Protein AF-A0AAW0LF86-F1 (afdb_monomer_lite)

pLDDT: mean 76.91, std 12.65, range [37.28, 95.69]

Secondary structure (DSSP, 8-state):
-HHHHHHHHS------SS-----TTSS-HHHHHHHHTHHHHHHHHHHHH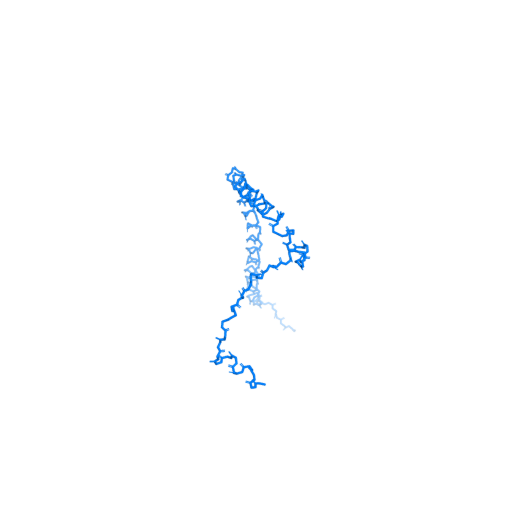HHHHHHHHHHHHHH-HHHHHHHHHHHHHHHHHHHHHHHHHHHHHHHHHHHHHTT-S-----

Sequence (110 aa):
ARRRKWLEGNPETSSNDAPIVFDTSIIPWWAWIKRFHLPEAELLNGRAAMIGFFMAYLVDSLTGVAVVGVLLIRKNEDLENLKKLLDETTFYDRQWQATWQDEKPGSSKN

Radius of gyration: 38.52 Å; chains: 1; bounding box: 84×59×86 Å

Structure (mmCIF, N/CA/C/O backbone):
data_AF-A0AAW0LF86-F1
#
_entry.id   AF-A0AAW0LF86-F1
#
loop_
_atom_site.group_PDB
_atom_site.id
_atom_site.type_symbol
_atom_site.label_atom_id
_atom_site.label_alt_id
_atom_site.label_comp_id
_atom_site.label_asym_id
_atom_site.label_entity_id
_atom_site.label_seq_id
_atom_site.pdbx_PDB_ins_code
_atom_site.Cartn_x
_atom_site.Cartn_y
_atom_site.Cartn_z
_atom_site.occupancy
_atom_site.B_iso_or_equiv
_atom_site.auth_seq_id
_atom_site.auth_comp_id
_atom_site.auth_asym_id
_atom_site.auth_atom_id
_atom_site.pdbx_PDB_model_num
ATOM 1 N N . ALA A 1 1 ? 25.322 -38.636 -31.584 1.00 63.03 1 ALA A N 1
ATOM 2 C CA . ALA A 1 1 ? 26.038 -38.368 -30.313 1.00 63.03 1 ALA A CA 1
ATOM 3 C C . ALA A 1 1 ? 27.530 -38.038 -30.493 1.00 63.03 1 ALA A C 1
ATOM 5 O O . ALA A 1 1 ? 27.989 -37.091 -29.873 1.00 63.03 1 ALA A O 1
ATOM 6 N N . ARG A 1 2 ? 28.283 -38.752 -31.353 1.00 66.81 2 ARG A N 1
ATOM 7 C CA . ARG A 1 2 ? 29.744 -38.579 -31.552 1.00 66.81 2 ARG A CA 1
ATOM 8 C C . ARG A 1 2 ? 30.203 -37.135 -31.844 1.00 66.81 2 ARG A C 1
ATOM 10 O O . ARG A 1 2 ? 31.192 -36.698 -31.278 1.00 66.81 2 ARG A O 1
ATOM 17 N N . ARG A 1 3 ? 29.453 -36.386 -32.664 1.00 69.44 3 ARG A N 1
ATOM 18 C CA . ARG A 1 3 ? 29.777 -34.994 -33.040 1.00 69.44 3 ARG A CA 1
ATOM 19 C C . ARG A 1 3 ? 29.630 -33.990 -31.879 1.00 69.44 3 ARG A C 1
ATOM 21 O O . ARG A 1 3 ? 30.436 -33.082 -31.781 1.00 69.44 3 ARG A O 1
ATOM 28 N N . ARG A 1 4 ? 28.653 -34.186 -30.978 1.00 73.25 4 ARG A N 1
ATOM 29 C CA . ARG A 1 4 ? 28.471 -33.342 -29.775 1.00 73.25 4 ARG A CA 1
ATOM 30 C C . ARG A 1 4 ? 29.626 -33.513 -28.786 1.00 73.25 4 ARG A C 1
ATOM 32 O O . ARG A 1 4 ? 30.261 -32.532 -28.441 1.00 73.25 4 ARG A O 1
ATOM 39 N N . LYS A 1 5 ? 29.969 -34.763 -28.446 1.00 78.50 5 LYS A N 1
ATOM 40 C CA . LYS A 1 5 ? 31.105 -35.073 -27.557 1.00 78.50 5 LYS A CA 1
ATOM 41 C C . LYS A 1 5 ? 32.448 -34.533 -28.065 1.00 78.50 5 LYS A C 1
ATOM 43 O O . LYS A 1 5 ? 33.315 -34.215 -27.266 1.00 78.50 5 LYS A O 1
ATOM 48 N N . TRP A 1 6 ? 32.633 -34.461 -29.384 1.00 73.50 6 TRP A N 1
ATOM 49 C CA . TRP A 1 6 ? 33.860 -33.927 -29.982 1.00 73.50 6 TRP A CA 1
ATOM 50 C C . TRP A 1 6 ? 33.964 -32.398 -29.849 1.00 73.50 6 TRP A C 1
ATOM 52 O O . TRP A 1 6 ? 35.037 -31.904 -29.516 1.00 73.50 6 TRP A O 1
ATOM 62 N N . LEU A 1 7 ? 32.844 -31.679 -30.021 1.00 69.38 7 LEU A N 1
ATOM 63 C CA . LEU A 1 7 ? 32.751 -30.224 -29.822 1.00 69.38 7 LEU A CA 1
ATOM 64 C C . LEU A 1 7 ? 32.861 -29.818 -28.343 1.00 69.38 7 LEU A C 1
ATOM 66 O O . LEU A 1 7 ? 33.399 -28.764 -28.034 1.00 69.38 7 LEU A O 1
ATOM 70 N N . GLU A 1 8 ? 32.390 -30.663 -27.423 1.00 74.94 8 GLU A N 1
ATOM 71 C CA . GLU A 1 8 ? 32.552 -30.455 -25.974 1.00 74.94 8 GLU A CA 1
ATOM 72 C C . GLU A 1 8 ? 34.018 -30.592 -25.521 1.00 74.94 8 GLU A C 1
ATOM 74 O O . GLU A 1 8 ? 34.435 -29.915 -24.587 1.00 74.94 8 GLU A O 1
ATOM 79 N N . GLY A 1 9 ? 34.804 -31.458 -26.175 1.00 77.19 9 GLY A N 1
ATOM 80 C CA . GLY A 1 9 ? 36.219 -31.681 -25.851 1.00 77.19 9 GLY A CA 1
ATOM 81 C C . GLY A 1 9 ? 37.197 -30.731 -26.549 1.00 77.19 9 GLY A C 1
ATOM 82 O O . GLY A 1 9 ? 38.321 -30.580 -26.080 1.00 77.19 9 GLY A O 1
ATOM 83 N N . ASN A 1 10 ? 36.784 -30.096 -27.650 1.00 70.81 10 ASN A N 1
ATOM 84 C CA . ASN A 1 10 ? 37.585 -29.131 -28.407 1.00 70.81 10 ASN A CA 1
ATOM 85 C C . ASN A 1 10 ? 36.738 -27.875 -28.668 1.00 70.81 10 ASN A C 1
ATOM 87 O O . ASN A 1 10 ? 36.147 -27.757 -29.744 1.00 70.81 10 ASN A O 1
ATOM 91 N N . PRO A 1 11 ? 36.616 -26.962 -27.687 1.00 64.44 11 PRO A N 1
ATOM 92 C CA . PRO A 1 11 ? 35.862 -25.733 -27.869 1.00 64.44 11 PRO A CA 1
ATOM 93 C C . PRO A 1 11 ? 36.599 -24.829 -28.861 1.00 64.44 11 PRO A C 1
ATOM 95 O O . PRO A 1 11 ? 37.602 -24.201 -28.528 1.00 64.44 11 PRO A O 1
ATOM 98 N N . GLU A 1 12 ? 36.107 -24.763 -30.094 1.00 65.25 12 GLU A N 1
ATOM 99 C CA . GLU A 1 12 ? 36.549 -23.746 -31.042 1.00 65.25 12 GLU A CA 1
ATOM 100 C C . GLU A 1 12 ? 35.974 -22.397 -30.599 1.00 65.25 12 GLU A C 1
ATOM 102 O O . GLU A 1 12 ? 34.764 -22.246 -30.412 1.00 65.25 12 GLU A O 1
ATOM 107 N N . THR A 1 13 ? 36.834 -21.399 -30.392 1.00 59.59 13 THR A N 1
ATOM 108 C CA . THR A 1 13 ? 36.366 -20.031 -30.166 1.00 59.59 13 THR A CA 1
ATOM 109 C C . THR A 1 13 ? 35.678 -19.571 -31.440 1.00 59.59 13 THR A C 1
ATOM 111 O O . THR A 1 13 ? 36.331 -19.519 -32.482 1.00 59.59 13 THR A O 1
ATOM 114 N N . SER A 1 14 ? 34.387 -19.227 -31.387 1.00 59.03 14 SER A N 1
ATOM 115 C CA . SER A 1 14 ? 33.736 -18.580 -32.527 1.00 59.03 14 SER A CA 1
ATOM 116 C C . SER A 1 14 ? 34.333 -17.178 -32.693 1.00 59.03 14 SER A C 1
ATOM 118 O O . SER A 1 14 ? 33.855 -16.201 -32.114 1.00 59.03 14 SER A O 1
ATOM 120 N N . SER A 1 15 ? 35.439 -17.096 -33.426 1.00 59.66 15 SER A N 1
ATOM 121 C CA . SER A 1 15 ? 35.976 -15.852 -33.954 1.00 59.66 15 SER A CA 1
ATOM 122 C C . SER A 1 15 ? 34.999 -15.391 -35.019 1.00 59.66 15 SER A C 1
ATOM 124 O O . SER A 1 15 ? 34.855 -16.029 -36.059 1.00 59.66 15 SER A O 1
ATOM 126 N N . ASN A 1 16 ? 34.258 -14.325 -34.739 1.00 59.09 16 ASN A N 1
ATOM 127 C CA . ASN A 1 16 ? 33.523 -13.651 -35.795 1.00 59.09 16 ASN A CA 1
ATOM 128 C C . ASN A 1 16 ? 34.555 -12.845 -36.583 1.00 59.09 16 ASN A C 1
ATOM 130 O O . ASN A 1 16 ? 34.933 -11.757 -36.158 1.00 59.09 16 ASN A O 1
ATOM 134 N N . ASP A 1 17 ? 35.039 -13.396 -37.698 1.00 67.31 17 ASP A N 1
ATOM 135 C CA . ASP A 1 17 ? 36.037 -12.733 -38.553 1.00 67.31 17 ASP A CA 1
ATOM 136 C C . ASP A 1 17 ? 35.517 -11.400 -39.133 1.00 67.31 17 ASP A C 1
ATOM 138 O O . ASP A 1 17 ? 36.294 -10.529 -39.519 1.00 67.31 17 ASP A O 1
ATOM 142 N N . ALA A 1 18 ? 34.192 -11.213 -39.143 1.00 66.38 18 ALA A N 1
ATOM 143 C CA . ALA A 1 18 ? 33.505 -9.966 -39.450 1.00 66.38 18 ALA A CA 1
ATOM 144 C C . ALA A 1 18 ? 32.509 -9.618 -38.327 1.00 66.38 18 ALA A C 1
ATOM 146 O O . ALA A 1 18 ? 31.908 -10.525 -37.742 1.00 66.38 18 ALA A O 1
ATOM 147 N N .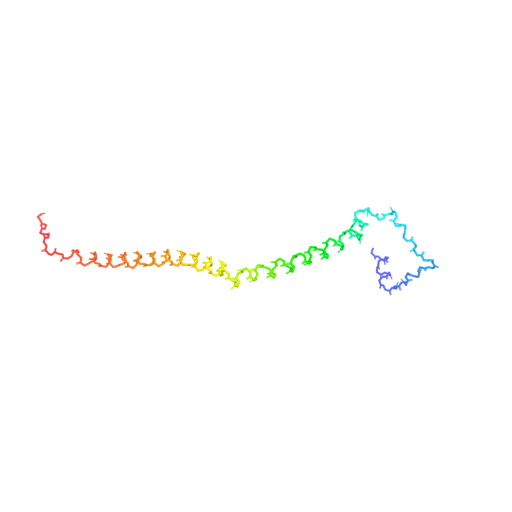 PRO A 1 19 ? 32.285 -8.325 -38.020 1.00 68.44 19 PRO A N 1
ATOM 148 C CA . PRO A 1 19 ? 31.281 -7.934 -37.039 1.00 68.44 19 PRO A CA 1
ATOM 149 C C . PRO A 1 19 ? 29.905 -8.451 -37.474 1.00 68.44 19 PRO A C 1
ATOM 151 O O . PRO A 1 19 ? 29.432 -8.132 -38.565 1.00 68.44 19 PRO A O 1
ATOM 154 N N . ILE A 1 20 ? 29.249 -9.238 -36.617 1.00 64.62 20 ILE A N 1
ATOM 155 C CA . ILE A 1 20 ? 27.848 -9.614 -36.825 1.00 64.62 20 ILE A CA 1
ATOM 156 C C . ILE A 1 20 ? 27.013 -8.352 -36.611 1.00 64.62 20 ILE A C 1
ATOM 158 O O . ILE A 1 20 ? 26.742 -7.948 -35.479 1.00 64.62 20 ILE A O 1
ATOM 162 N N . VAL A 1 21 ? 26.627 -7.706 -37.708 1.00 68.69 21 VAL A N 1
ATOM 163 C CA . VAL A 1 21 ? 25.660 -6.611 -37.686 1.00 68.69 21 VAL A CA 1
ATOM 164 C C . VAL A 1 21 ? 24.278 -7.247 -37.637 1.00 68.69 21 VAL A C 1
ATOM 166 O O . VAL A 1 21 ? 23.839 -7.882 -38.591 1.00 68.69 21 VAL A O 1
ATOM 169 N N . PHE A 1 22 ? 23.608 -7.136 -36.493 1.00 68.69 22 PHE A N 1
ATOM 170 C CA . PHE A 1 22 ? 22.220 -7.563 -36.383 1.00 68.69 22 PHE A CA 1
ATOM 171 C C . PHE A 1 22 ? 21.338 -6.544 -37.100 1.00 68.69 22 PHE A C 1
ATOM 173 O O . PHE A 1 22 ? 21.285 -5.382 -36.692 1.00 68.69 22 PHE A O 1
ATOM 180 N N . ASP A 1 23 ? 20.622 -6.987 -38.131 1.00 67.44 23 ASP A N 1
ATOM 181 C CA . ASP A 1 23 ? 19.552 -6.200 -38.733 1.00 67.44 23 ASP A CA 1
ATOM 182 C C . ASP A 1 23 ? 18.488 -5.925 -37.667 1.00 67.44 23 ASP A C 1
ATOM 184 O O . ASP A 1 23 ? 17.719 -6.795 -37.247 1.00 67.44 23 ASP A O 1
ATOM 188 N N . THR A 1 24 ? 18.446 -4.681 -37.203 1.00 69.75 24 THR A N 1
ATOM 189 C CA . THR A 1 24 ? 17.503 -4.194 -36.190 1.00 69.75 24 THR A CA 1
ATOM 190 C C . THR A 1 24 ? 16.040 -4.318 -36.620 1.00 69.75 24 THR A C 1
ATOM 192 O O . THR A 1 24 ? 15.153 -4.259 -35.766 1.00 69.75 24 THR A O 1
ATOM 195 N N . SER A 1 25 ? 15.801 -4.543 -37.915 1.00 72.81 25 SER A N 1
ATOM 196 C CA . SER A 1 25 ? 14.512 -4.838 -38.548 1.00 72.81 25 SER A CA 1
ATOM 197 C C . SER A 1 25 ? 14.019 -6.281 -38.346 1.00 72.81 25 SER A C 1
ATOM 199 O O . SER A 1 25 ? 12.829 -6.531 -38.512 1.00 72.81 25 SER A O 1
ATOM 201 N N . ILE A 1 26 ? 14.889 -7.224 -37.957 1.00 79.56 26 ILE A N 1
ATOM 202 C CA . ILE A 1 26 ? 14.528 -8.624 -37.641 1.00 79.56 26 ILE A CA 1
ATOM 203 C C . ILE A 1 26 ? 13.973 -8.741 -36.211 1.00 79.56 26 ILE A C 1
ATOM 205 O O . ILE A 1 26 ? 13.279 -9.697 -35.860 1.00 79.56 26 ILE A O 1
ATOM 209 N N . ILE A 1 27 ? 14.260 -7.748 -35.368 1.00 73.00 27 ILE A N 1
ATOM 210 C CA . ILE A 1 27 ? 13.804 -7.705 -33.983 1.00 73.00 27 ILE A CA 1
ATOM 211 C C . ILE A 1 27 ? 12.295 -7.397 -33.965 1.00 73.00 27 ILE A C 1
ATOM 213 O O . ILE A 1 27 ? 11.879 -6.380 -34.525 1.00 73.00 27 ILE A O 1
ATOM 217 N N . PRO A 1 28 ? 11.462 -8.204 -33.278 1.00 81.19 28 PRO A N 1
ATOM 218 C CA . PRO A 1 28 ? 10.033 -7.935 -33.161 1.00 81.19 28 PRO A CA 1
ATOM 219 C C . PRO A 1 28 ? 9.771 -6.522 -32.626 1.00 81.19 28 PRO A C 1
ATOM 221 O O . PRO A 1 28 ? 10.352 -6.118 -31.617 1.00 81.19 28 PRO A O 1
ATOM 224 N N . TRP A 1 29 ? 8.855 -5.785 -33.258 1.00 78.38 29 TRP A N 1
ATOM 225 C CA . TRP A 1 29 ? 8.538 -4.387 -32.918 1.00 78.38 29 TRP A CA 1
ATOM 226 C C . TRP A 1 29 ? 8.208 -4.164 -31.425 1.00 78.38 29 TRP A C 1
ATOM 228 O O . TRP A 1 29 ? 8.540 -3.127 -30.854 1.00 78.38 29 TRP A O 1
ATOM 238 N N . TRP A 1 30 ? 7.630 -5.160 -30.745 1.00 76.06 30 TRP A N 1
ATOM 239 C CA . TRP A 1 30 ? 7.374 -5.125 -29.300 1.00 76.06 30 TRP A CA 1
ATOM 240 C C . TRP A 1 30 ? 8.64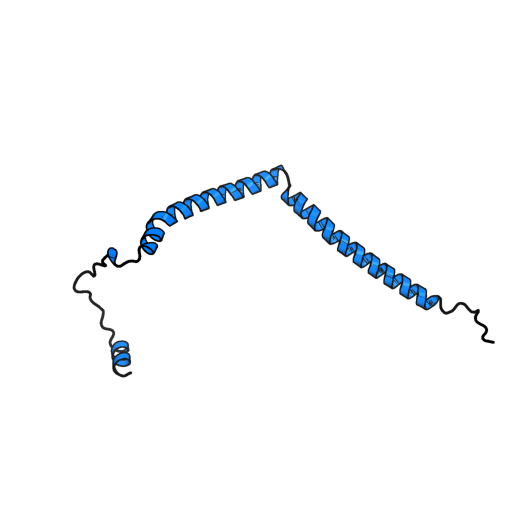3 -4.929 -28.455 1.00 76.06 30 TRP A C 1
ATOM 242 O O . TRP A 1 30 ? 8.607 -4.242 -27.433 1.00 76.06 30 TRP A O 1
ATOM 252 N N . ALA A 1 31 ? 9.779 -5.493 -28.875 1.00 77.75 31 ALA A N 1
ATOM 253 C CA . ALA A 1 31 ? 11.047 -5.319 -28.171 1.00 77.75 31 ALA A CA 1
ATOM 254 C C . ALA A 1 31 ? 11.572 -3.879 -28.305 1.00 77.75 31 ALA A C 1
ATOM 256 O O . ALA A 1 31 ? 12.150 -3.345 -27.358 1.00 77.75 31 ALA A O 1
ATOM 257 N N . TRP A 1 32 ? 11.301 -3.220 -29.436 1.00 74.44 32 TRP A N 1
ATOM 258 C CA . TRP A 1 32 ? 11.559 -1.790 -29.604 1.00 74.44 32 TRP A CA 1
ATOM 259 C C . TRP A 1 32 ? 10.671 -0.952 -28.675 1.00 74.44 32 TRP A C 1
ATOM 261 O O . TRP A 1 32 ? 11.167 -0.085 -27.961 1.00 74.44 32 TRP A O 1
ATOM 271 N N . ILE A 1 33 ? 9.380 -1.259 -28.561 1.00 74.06 33 ILE A N 1
ATOM 272 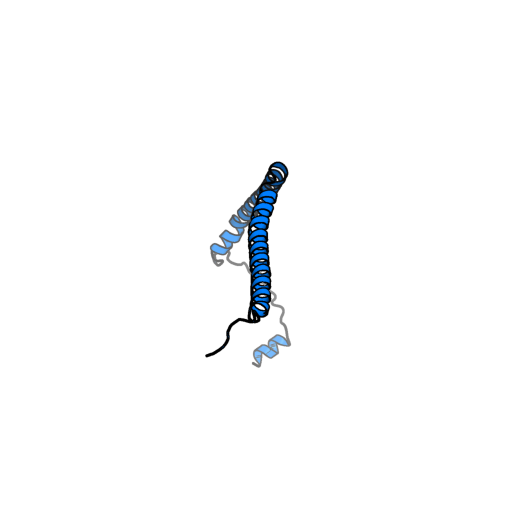C CA . ILE A 1 33 ? 8.481 -0.514 -27.660 1.00 74.06 33 ILE A CA 1
ATOM 273 C C . ILE A 1 33 ? 8.897 -0.622 -26.196 1.00 74.06 33 ILE A C 1
ATOM 275 O O . ILE A 1 33 ? 8.947 0.393 -25.497 1.00 74.06 33 ILE A O 1
ATOM 279 N N . LYS A 1 34 ? 9.266 -1.823 -25.744 1.00 70.31 34 LYS A N 1
ATOM 280 C CA . LYS A 1 34 ? 9.783 -2.034 -24.388 1.00 70.31 34 LYS A CA 1
ATOM 281 C C . LYS A 1 34 ? 11.066 -1.265 -24.098 1.00 70.31 34 LYS A C 1
ATOM 283 O O . LYS A 1 34 ? 11.285 -0.863 -22.963 1.00 70.31 34 LYS A O 1
ATOM 288 N N . ARG A 1 35 ? 11.921 -1.063 -25.099 1.00 70.75 35 ARG A N 1
ATOM 289 C CA . ARG A 1 35 ? 13.192 -0.362 -24.910 1.00 70.75 35 ARG A CA 1
ATOM 290 C C . ARG A 1 35 ? 13.035 1.158 -24.884 1.00 70.75 35 ARG A C 1
ATOM 292 O O . ARG A 1 35 ? 13.758 1.803 -24.137 1.00 70.75 35 ARG A O 1
ATOM 299 N N . PHE A 1 36 ? 12.122 1.716 -25.680 1.00 66.25 36 PHE A N 1
ATOM 300 C CA . PHE A 1 36 ? 12.031 3.170 -25.862 1.00 66.25 36 PHE A CA 1
ATOM 301 C C . PHE A 1 36 ? 10.919 3.852 -25.054 1.00 66.25 36 PHE A C 1
ATOM 303 O O . PHE A 1 36 ? 11.118 4.986 -24.648 1.00 66.25 36 PHE A O 1
ATOM 310 N N . HIS A 1 37 ? 9.787 3.194 -24.773 1.00 67.81 37 HIS A N 1
ATOM 311 C CA . HIS A 1 37 ? 8.623 3.863 -24.155 1.00 67.81 37 HIS A CA 1
ATOM 312 C C . HIS A 1 37 ? 8.316 3.401 -22.721 1.00 67.81 37 HIS A C 1
ATOM 314 O O . HIS A 1 37 ? 7.714 4.137 -21.943 1.00 67.81 37 HIS A O 1
ATOM 320 N N . LEU A 1 38 ? 8.737 2.191 -22.342 1.00 72.12 38 LEU A N 1
ATOM 321 C CA . LEU A 1 38 ? 8.575 1.681 -20.976 1.00 72.12 38 LEU A CA 1
ATOM 322 C C . LEU A 1 38 ? 9.459 2.356 -19.909 1.00 72.12 38 LEU A C 1
ATOM 324 O O . LEU A 1 38 ? 8.931 2.580 -18.823 1.00 72.12 38 LEU A O 1
ATOM 328 N N . PRO A 1 39 ? 10.742 2.712 -20.143 1.00 76.25 39 PRO A N 1
ATOM 329 C CA . PRO A 1 39 ? 11.586 3.221 -19.056 1.00 76.25 39 PRO A CA 1
ATOM 330 C C . PRO A 1 39 ? 11.127 4.590 -18.534 1.00 76.25 39 PRO A C 1
ATOM 332 O O . PRO A 1 39 ? 11.214 4.862 -17.338 1.00 76.25 39 PRO A O 1
ATOM 335 N N . GLU A 1 40 ? 10.581 5.443 -19.404 1.00 75.62 40 GLU A N 1
ATOM 336 C CA . GLU A 1 40 ? 9.999 6.727 -18.996 1.00 75.62 40 GLU A CA 1
ATOM 337 C C . GLU A 1 40 ? 8.713 6.530 -18.183 1.00 75.62 40 GLU A C 1
ATOM 339 O O . GLU A 1 40 ? 8.515 7.196 -17.164 1.00 75.62 40 GLU A O 1
ATOM 344 N N . ALA A 1 41 ? 7.871 5.571 -18.585 1.00 80.75 41 ALA A N 1
ATOM 345 C CA . ALA A 1 41 ? 6.654 5.217 -17.861 1.00 80.75 41 ALA A CA 1
ATOM 346 C C . ALA A 1 41 ? 6.962 4.592 -16.489 1.00 80.75 41 ALA A C 1
ATOM 348 O O . ALA A 1 41 ? 6.328 4.948 -15.499 1.00 80.75 41 ALA A O 1
ATOM 349 N N . GLU A 1 42 ? 7.957 3.707 -16.397 1.00 77.31 42 GLU A N 1
ATOM 350 C CA . GLU A 1 42 ? 8.425 3.124 -15.133 1.00 77.31 42 GLU A CA 1
ATOM 351 C C . GLU A 1 42 ? 8.966 4.199 -14.183 1.00 77.31 42 GLU A C 1
ATOM 353 O O . GLU A 1 42 ? 8.612 4.216 -13.002 1.00 77.31 42 GLU A O 1
ATOM 358 N N . LEU A 1 43 ? 9.759 5.146 -14.696 1.00 85.69 43 LEU A N 1
ATOM 359 C CA . LEU A 1 43 ? 10.285 6.254 -13.901 1.00 85.69 43 LEU A CA 1
ATOM 360 C C . LEU A 1 43 ? 9.172 7.189 -13.409 1.00 85.69 43 LEU A C 1
ATOM 362 O O . LEU A 1 43 ? 9.172 7.593 -12.244 1.00 85.69 43 LEU A O 1
ATOM 366 N N . LEU A 1 44 ? 8.224 7.544 -14.279 1.00 87.44 44 LEU A N 1
ATOM 367 C CA . LEU A 1 44 ? 7.117 8.430 -13.926 1.00 87.44 44 LEU A CA 1
ATOM 368 C C . LEU A 1 44 ? 6.173 7.772 -12.910 1.00 87.44 44 LEU A C 1
ATOM 370 O O . LEU A 1 44 ? 5.822 8.399 -11.910 1.00 87.44 44 LEU A O 1
ATOM 374 N N . ASN A 1 45 ? 5.835 6.497 -13.112 1.00 90.19 45 ASN A N 1
ATOM 375 C CA . ASN A 1 45 ? 5.017 5.721 -12.180 1.00 90.19 45 ASN A CA 1
ATOM 376 C C . ASN A 1 45 ? 5.728 5.527 -10.837 1.00 90.19 45 ASN A C 1
ATOM 378 O O . ASN A 1 45 ? 5.102 5.673 -9.790 1.00 90.19 45 ASN A O 1
ATOM 382 N N . GLY A 1 46 ? 7.040 5.275 -10.847 1.00 91.44 46 GLY A N 1
ATOM 383 C CA . GLY A 1 46 ? 7.848 5.190 -9.631 1.00 91.44 46 GLY A CA 1
ATOM 384 C C . GLY A 1 46 ? 7.849 6.497 -8.831 1.00 91.44 46 GLY A C 1
ATOM 385 O O . GLY A 1 46 ? 7.664 6.478 -7.615 1.00 91.44 46 GLY A O 1
ATOM 386 N N . ARG A 1 47 ? 7.974 7.649 -9.505 1.00 95.44 47 ARG A N 1
ATOM 387 C CA . ARG A 1 47 ? 7.886 8.976 -8.864 1.00 95.44 47 ARG A CA 1
ATOM 388 C C . ARG A 1 47 ? 6.500 9.248 -8.288 1.00 95.44 47 ARG A C 1
ATOM 390 O O . ARG A 1 47 ? 6.393 9.699 -7.149 1.00 95.44 47 ARG A O 1
ATOM 397 N N . ALA A 1 48 ? 5.451 8.949 -9.051 1.00 94.19 48 ALA A N 1
ATOM 398 C CA . ALA A 1 48 ? 4.074 9.096 -8.593 1.00 94.19 48 ALA A CA 1
ATOM 399 C C . ALA A 1 48 ? 3.793 8.205 -7.373 1.00 94.19 48 ALA A C 1
ATOM 401 O O . ALA A 1 48 ? 3.195 8.667 -6.404 1.00 94.19 48 ALA A O 1
ATOM 402 N N . ALA A 1 49 ? 4.296 6.967 -7.376 1.00 94.00 49 ALA A N 1
ATOM 403 C CA . ALA A 1 49 ? 4.173 6.050 -6.250 1.00 94.00 49 ALA A CA 1
ATOM 404 C C . ALA A 1 49 ? 4.870 6.589 -4.991 1.00 94.00 49 ALA A C 1
ATOM 406 O O . ALA A 1 49 ? 4.260 6.597 -3.925 1.00 94.00 49 ALA A O 1
ATOM 407 N N . MET A 1 50 ? 6.104 7.100 -5.100 1.00 95.69 50 MET A N 1
ATOM 408 C CA . MET A 1 50 ? 6.818 7.684 -3.952 1.00 95.69 50 MET A CA 1
ATOM 409 C C . MET A 1 50 ? 6.054 8.861 -3.331 1.00 95.69 50 MET A C 1
ATOM 411 O O . MET A 1 50 ? 5.909 8.925 -2.111 1.00 95.69 50 MET A O 1
ATOM 415 N N . ILE A 1 51 ? 5.522 9.762 -4.162 1.00 94.69 51 ILE A N 1
ATOM 416 C CA . ILE A 1 51 ? 4.710 10.894 -3.691 1.00 94.69 51 ILE A CA 1
ATOM 417 C C . ILE A 1 51 ? 3.401 10.394 -3.066 1.00 94.69 51 ILE A C 1
ATOM 419 O O . ILE A 1 51 ? 2.999 10.890 -2.016 1.00 94.69 51 ILE A O 1
ATOM 423 N N . GLY A 1 52 ? 2.759 9.392 -3.668 1.00 94.50 52 GLY A N 1
ATOM 424 C CA . GLY A 1 52 ? 1.522 8.800 -3.164 1.00 94.50 52 GLY A CA 1
ATOM 425 C C . GLY A 1 52 ? 1.681 8.187 -1.773 1.00 94.50 52 GLY A C 1
ATOM 426 O O . GLY A 1 52 ? 0.904 8.506 -0.876 1.00 94.50 52 GLY A O 1
ATOM 427 N N . PHE A 1 53 ? 2.718 7.371 -1.559 1.00 92.25 53 PHE A N 1
ATOM 428 C CA . PHE A 1 53 ? 3.001 6.788 -0.243 1.00 92.25 53 PHE A CA 1
ATOM 429 C C . PHE A 1 53 ? 3.339 7.852 0.802 1.00 92.25 53 PHE A C 1
ATOM 431 O O . PHE A 1 53 ? 2.864 7.774 1.934 1.00 92.25 53 PHE A O 1
ATOM 438 N N . PHE A 1 54 ? 4.112 8.871 0.424 1.00 94.12 54 PHE A N 1
ATOM 439 C CA . PHE A 1 54 ? 4.432 9.976 1.321 1.00 94.12 54 PHE A CA 1
ATOM 440 C C . PHE A 1 54 ? 3.181 10.768 1.732 1.00 94.12 54 PHE A C 1
ATOM 442 O O . PHE A 1 54 ? 2.979 11.034 2.916 1.00 94.12 54 PHE A O 1
ATOM 449 N N . MET A 1 55 ? 2.308 11.096 0.776 1.00 92.50 55 MET A N 1
ATOM 450 C CA . MET A 1 55 ? 1.052 11.799 1.053 1.00 92.50 55 MET A CA 1
ATOM 451 C C . MET A 1 55 ? 0.096 10.955 1.893 1.00 92.50 55 MET A C 1
ATOM 453 O O . MET A 1 55 ? -0.535 11.486 2.801 1.00 92.50 55 MET A O 1
ATOM 457 N N . ALA A 1 56 ? 0.021 9.646 1.643 1.00 88.94 56 ALA A N 1
ATOM 458 C CA . ALA A 1 56 ? -0.768 8.734 2.464 1.00 88.94 56 ALA A CA 1
ATOM 459 C C . ALA A 1 56 ? -0.278 8.723 3.920 1.00 88.94 56 ALA A C 1
ATOM 461 O O . ALA A 1 56 ? -1.090 8.860 4.831 1.00 88.94 56 ALA A O 1
ATOM 462 N N . TYR A 1 57 ? 1.039 8.643 4.142 1.00 89.19 57 TYR A N 1
ATOM 463 C CA . TYR A 1 57 ? 1.620 8.715 5.485 1.00 89.19 57 TYR A CA 1
ATOM 464 C C . TYR A 1 57 ? 1.353 10.063 6.165 1.00 89.19 57 TYR A C 1
ATOM 466 O O . TYR A 1 57 ? 1.019 10.104 7.344 1.00 89.19 57 TYR A O 1
ATOM 474 N N . LEU A 1 58 ? 1.461 11.172 5.431 1.00 90.06 58 LEU A N 1
ATOM 475 C CA . LEU A 1 58 ? 1.199 12.506 5.972 1.00 90.06 58 LEU A CA 1
ATOM 476 C C . LEU A 1 58 ? -0.275 12.676 6.368 1.00 90.06 58 LEU A C 1
ATOM 478 O O . LEU A 1 58 ? -0.566 13.142 7.468 1.00 90.06 58 LEU A O 1
ATOM 482 N N . VAL A 1 59 ? -1.204 12.267 5.500 1.00 88.00 59 VAL A N 1
ATOM 483 C CA . VAL A 1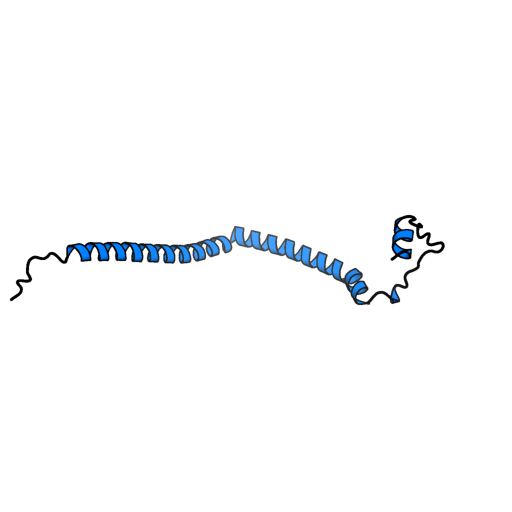 59 ? -2.647 12.289 5.788 1.00 88.00 59 VAL A CA 1
ATOM 484 C C . VAL A 1 59 ? -2.970 11.404 6.987 1.00 88.00 59 VAL A C 1
ATOM 486 O O . VAL A 1 59 ? -3.744 11.816 7.853 1.00 88.00 59 VAL A O 1
ATOM 489 N N . ASP A 1 60 ? -2.363 10.222 7.070 1.00 87.56 60 ASP A N 1
ATOM 490 C CA . ASP A 1 60 ? -2.574 9.315 8.192 1.00 87.56 60 ASP A CA 1
ATOM 491 C C . ASP A 1 60 ? -1.971 9.851 9.498 1.00 87.56 60 ASP A C 1
ATOM 493 O O . ASP A 1 60 ? -2.621 9.810 10.537 1.00 87.56 60 ASP A O 1
ATOM 497 N N . SER A 1 61 ? -0.792 10.476 9.454 1.00 85.19 61 SER A N 1
ATOM 498 C CA . SER A 1 61 ? -0.188 11.121 10.625 1.00 85.19 61 SER A CA 1
ATOM 499 C C . SER A 1 61 ? -1.007 12.307 11.142 1.00 85.19 61 SER A C 1
ATOM 501 O O . SER A 1 61 ? -0.965 12.580 12.340 1.00 85.19 61 SER A O 1
ATOM 503 N N . LEU A 1 62 ? -1.710 13.037 10.269 1.00 86.31 62 LEU A N 1
ATOM 504 C CA . LEU A 1 62 ? -2.533 14.186 10.663 1.00 86.31 62 LEU A CA 1
ATOM 505 C C . LEU A 1 62 ? -3.934 13.779 11.121 1.00 86.31 62 LEU A C 1
ATOM 507 O O . LEU A 1 62 ? -4.469 14.354 12.065 1.00 86.31 62 LEU A O 1
ATOM 511 N N . THR A 1 63 ? -4.539 12.816 10.431 1.00 83.31 63 THR A N 1
ATOM 512 C CA . THR A 1 63 ? -5.962 12.487 10.599 1.00 83.31 63 THR A CA 1
ATOM 513 C C . THR A 1 63 ? -6.162 11.226 11.437 1.00 83.31 63 THR A C 1
ATOM 515 O O . THR A 1 63 ? -7.250 10.994 11.957 1.00 83.31 63 THR A O 1
ATOM 518 N N . GLY A 1 64 ? -5.131 10.385 11.558 1.00 85.69 64 GLY A N 1
ATOM 519 C CA . GLY A 1 64 ? -5.186 9.099 12.247 1.00 85.69 64 GLY A CA 1
ATOM 520 C C . GLY A 1 64 ? -6.178 8.116 11.628 1.00 85.69 64 GLY A C 1
ATOM 521 O O . GLY A 1 64 ? -6.602 7.190 12.310 1.00 85.69 64 GLY A O 1
ATOM 522 N N . VAL A 1 65 ? -6.608 8.319 10.377 1.00 85.12 65 VAL A N 1
ATOM 523 C CA . VAL A 1 65 ? -7.718 7.567 9.764 1.00 85.12 65 VAL A CA 1
ATOM 524 C C . VAL A 1 65 ? -7.394 6.083 9.648 1.00 85.12 65 VAL A C 1
ATOM 526 O O . VAL A 1 65 ? -8.271 5.265 9.919 1.00 85.12 65 VAL A O 1
ATOM 529 N N . ALA A 1 66 ? -6.163 5.706 9.300 1.00 80.19 66 ALA A N 1
ATOM 530 C CA . ALA A 1 66 ? -5.781 4.301 9.241 1.00 80.19 66 ALA A CA 1
ATOM 531 C C . ALA A 1 66 ? -5.678 3.700 10.646 1.00 80.19 66 ALA A C 1
ATOM 533 O O . ALA A 1 66 ? -6.165 2.593 10.863 1.00 80.19 66 ALA A O 1
ATOM 534 N N . VAL A 1 67 ? -5.136 4.434 11.625 1.00 80.12 67 VAL A N 1
ATOM 535 C CA . VAL A 1 67 ? -5.088 3.987 13.030 1.00 80.12 67 VAL A CA 1
ATOM 536 C C . VAL A 1 67 ? -6.498 3.790 13.592 1.00 80.12 67 VAL A C 1
ATOM 538 O O . VAL A 1 67 ? -6.790 2.749 14.175 1.00 80.12 67 VAL A O 1
ATOM 541 N N . VAL A 1 68 ? -7.401 4.746 13.373 1.00 81.38 68 VAL A N 1
ATOM 542 C CA . VAL A 1 68 ? -8.811 4.657 13.775 1.00 81.38 68 VAL A CA 1
ATOM 543 C C . VAL A 1 68 ? -9.511 3.524 13.027 1.00 81.38 68 VAL A C 1
ATOM 545 O O . VAL A 1 68 ? -10.223 2.749 13.654 1.00 81.38 68 VAL A O 1
ATOM 548 N N . GLY A 1 69 ? -9.269 3.359 11.726 1.00 81.69 69 GLY A N 1
ATOM 549 C CA . GLY A 1 69 ? -9.812 2.256 10.932 1.00 81.69 69 GLY A CA 1
ATOM 550 C C . GLY A 1 69 ? -9.389 0.884 11.460 1.00 81.69 69 GLY A C 1
ATOM 551 O O . GLY A 1 69 ? -10.240 0.029 11.697 1.00 81.69 69 GLY A O 1
ATOM 552 N N . VAL A 1 70 ? -8.095 0.690 11.731 1.00 80.81 70 VAL A N 1
ATOM 553 C CA . VAL A 1 70 ? -7.563 -0.547 12.326 1.00 80.81 70 VAL A CA 1
ATOM 554 C C . VAL A 1 70 ? -8.139 -0.774 13.719 1.00 80.81 70 VAL A C 1
ATOM 556 O O . VAL A 1 70 ? -8.534 -1.893 14.034 1.00 80.81 70 VAL A O 1
ATOM 559 N N . LEU A 1 71 ? -8.231 0.265 14.552 1.00 79.69 71 LEU A N 1
ATOM 560 C CA . LEU A 1 71 ? -8.804 0.146 15.892 1.00 79.69 71 LEU A CA 1
ATOM 561 C C . LEU A 1 71 ? -10.292 -0.209 15.851 1.00 79.69 71 LEU A C 1
ATOM 563 O O . LEU A 1 71 ? -10.720 -1.041 16.643 1.00 79.69 71 LEU A O 1
ATOM 567 N N . LEU A 1 72 ? -11.073 0.378 14.942 1.00 79.50 72 LEU A N 1
ATOM 568 C CA . LEU A 1 72 ? -12.500 0.086 14.792 1.00 79.50 72 LEU A CA 1
ATOM 569 C C . LEU A 1 72 ? -12.739 -1.338 14.280 1.00 79.50 72 LEU A C 1
ATOM 571 O O . LEU A 1 72 ? -13.552 -2.055 14.860 1.00 79.50 72 LEU A O 1
ATOM 575 N N . ILE A 1 73 ? -12.002 -1.768 13.250 1.00 77.88 73 ILE A N 1
ATOM 576 C CA . ILE A 1 73 ? -12.091 -3.134 12.708 1.00 77.88 73 ILE A CA 1
ATOM 577 C C . ILE A 1 73 ? -11.677 -4.150 13.777 1.00 77.88 73 ILE A C 1
ATOM 579 O O . ILE A 1 73 ? -12.429 -5.075 14.074 1.00 77.88 73 ILE A O 1
ATOM 583 N N . ARG A 1 74 ? -10.527 -3.927 14.427 1.00 77.94 74 ARG A N 1
ATOM 584 C CA . ARG A 1 74 ? -10.008 -4.813 15.474 1.00 77.94 74 ARG A CA 1
ATOM 585 C C . ARG A 1 74 ? -10.948 -4.897 16.675 1.00 77.94 74 ARG A C 1
ATOM 587 O O . ARG A 1 74 ? -11.182 -5.984 17.187 1.00 77.94 74 ARG A O 1
ATOM 594 N N . LYS A 1 75 ? -11.519 -3.770 17.116 1.00 77.88 75 LYS A N 1
ATOM 595 C CA . LYS A 1 75 ? -12.500 -3.747 18.213 1.00 77.88 75 LYS A CA 1
ATOM 596 C C . LYS A 1 75 ? -13.747 -4.554 17.869 1.00 77.88 75 LYS A C 1
ATOM 598 O O . LYS A 1 75 ? -14.257 -5.231 18.752 1.00 77.88 75 LYS A O 1
ATOM 603 N N . ASN A 1 76 ? -14.246 -4.481 16.635 1.00 84.31 76 ASN A N 1
ATOM 604 C CA . ASN A 1 76 ? -15.468 -5.190 16.262 1.00 84.31 76 ASN A CA 1
ATOM 605 C C . ASN A 1 76 ? -15.260 -6.717 16.254 1.00 84.31 76 ASN A C 1
ATOM 607 O O . ASN A 1 76 ? -16.053 -7.440 16.848 1.00 84.31 76 ASN A O 1
ATOM 611 N N . GLU A 1 77 ? -14.148 -7.188 15.685 1.00 82.88 77 GLU A N 1
ATOM 612 C CA . GLU A 1 77 ? -13.791 -8.615 15.646 1.00 82.88 77 GLU A CA 1
ATOM 613 C C . GLU A 1 77 ? -13.453 -9.178 17.045 1.00 82.88 77 GLU A C 1
ATOM 615 O O . GLU A 1 77 ? -13.919 -10.255 17.423 1.00 82.88 77 GLU A O 1
ATOM 620 N N . ASP A 1 78 ? -12.721 -8.422 17.875 1.00 84.00 78 ASP A N 1
ATOM 621 C CA . ASP A 1 78 ? -12.414 -8.817 19.260 1.00 84.00 78 ASP A CA 1
ATOM 622 C C . ASP A 1 78 ? -13.683 -8.893 20.137 1.00 84.00 78 ASP A C 1
ATOM 624 O O . ASP A 1 78 ? -13.807 -9.782 20.983 1.00 84.00 78 ASP A O 1
ATOM 628 N N . LEU A 1 79 ? -14.653 -7.989 19.941 1.00 86.75 79 LEU A N 1
ATOM 629 C CA . LEU A 1 79 ? -15.923 -8.003 20.680 1.00 86.75 79 LEU A CA 1
ATOM 630 C C . LEU A 1 79 ? -16.787 -9.220 20.335 1.00 86.75 79 LEU A C 1
ATOM 632 O O . LEU A 1 79 ? -17.442 -9.768 21.223 1.00 86.75 79 LEU A O 1
ATOM 636 N N . GLU A 1 80 ? -16.799 -9.647 19.074 1.00 85.31 80 GLU A N 1
ATOM 637 C CA . GLU A 1 80 ? -17.509 -10.855 18.642 1.00 85.31 80 GLU A CA 1
ATOM 638 C C . GLU A 1 80 ? -16.893 -12.114 19.264 1.00 85.31 80 GLU A C 1
ATOM 640 O O . GLU A 1 80 ? -17.615 -12.952 19.811 1.00 85.31 80 GLU A O 1
ATOM 645 N N . ASN A 1 81 ? -15.560 -12.201 19.297 1.00 86.75 81 ASN A N 1
ATOM 646 C CA . ASN A 1 81 ? -14.849 -13.297 19.955 1.00 86.75 81 ASN A CA 1
ATOM 647 C C . ASN A 1 81 ? -15.108 -13.344 21.471 1.00 86.75 81 ASN A C 1
ATOM 649 O O . ASN A 1 81 ? -15.367 -14.415 22.020 1.00 86.75 81 ASN A O 1
ATOM 653 N N . LEU A 1 82 ? -15.093 -12.197 22.159 1.00 88.81 82 LEU A N 1
ATOM 654 C CA . LEU A 1 82 ? -15.375 -12.133 23.598 1.00 88.81 82 LEU A CA 1
ATOM 655 C C . LEU A 1 82 ? -16.820 -12.516 23.933 1.00 88.81 82 LEU A C 1
ATOM 657 O O . LEU A 1 82 ? -17.044 -13.214 24.920 1.00 88.81 82 LEU A O 1
ATOM 661 N N . LYS A 1 83 ? -17.796 -12.097 23.117 1.00 89.50 83 LYS A N 1
ATOM 662 C CA . LYS A 1 83 ? -19.197 -12.520 23.276 1.00 89.50 83 LYS A CA 1
ATOM 663 C C . LYS A 1 83 ? -19.342 -14.025 23.111 1.00 89.50 83 LYS A C 1
ATOM 665 O O . LYS A 1 83 ? -19.980 -14.654 23.943 1.00 89.50 83 LYS A O 1
ATOM 670 N N . LYS A 1 84 ? -18.683 -14.604 22.106 1.00 91.56 84 LYS A N 1
ATOM 671 C CA . LYS A 1 84 ? -18.681 -16.052 21.891 1.00 91.56 84 LYS A CA 1
ATOM 672 C C . LYS A 1 84 ? -18.111 -16.808 23.094 1.00 91.56 84 LYS A C 1
ATOM 674 O O . LYS A 1 84 ? -18.726 -17.762 23.554 1.00 91.56 84 LYS A O 1
ATOM 679 N N . LEU A 1 85 ? -16.984 -16.354 23.646 1.00 93.56 85 LEU A N 1
ATOM 680 C CA . LEU A 1 85 ? -16.400 -16.951 24.853 1.00 93.56 85 LEU A CA 1
ATOM 681 C C . LEU A 1 85 ? -17.309 -16.795 26.078 1.00 93.56 85 LEU A C 1
ATOM 683 O O . LEU A 1 85 ? -17.407 -17.712 26.891 1.00 93.56 85 LEU A O 1
ATOM 687 N N . LEU A 1 86 ? -17.977 -15.649 26.224 1.00 90.12 86 LEU A N 1
ATOM 688 C CA . LEU A 1 86 ? -18.954 -15.418 27.291 1.00 90.12 86 LEU A CA 1
ATOM 689 C C . LEU A 1 86 ? -20.170 -16.334 27.160 1.00 90.12 86 LEU A C 1
ATOM 691 O O . LEU A 1 86 ? -20.606 -16.891 28.166 1.00 90.12 86 LEU A O 1
ATOM 695 N N . ASP A 1 87 ? -20.687 -16.523 25.950 1.00 89.88 87 ASP A N 1
ATOM 696 C CA . ASP A 1 87 ? -21.794 -17.436 25.677 1.00 89.88 87 ASP A CA 1
ATOM 697 C C . ASP A 1 87 ? -21.379 -18.887 25.937 1.00 89.88 87 ASP A C 1
ATOM 699 O O . ASP A 1 87 ? -22.121 -19.620 26.586 1.00 89.88 87 ASP A O 1
ATOM 703 N N . GLU A 1 88 ? -20.169 -19.286 25.529 1.00 89.75 88 GLU A N 1
ATOM 704 C CA . GLU A 1 88 ? -19.599 -20.605 25.835 1.00 89.75 88 GLU A CA 1
ATOM 705 C C . GLU A 1 88 ? -19.432 -20.802 27.350 1.00 89.75 88 GLU A C 1
ATOM 707 O O . GLU A 1 88 ? -19.872 -21.810 27.896 1.00 89.75 88 GLU A O 1
ATOM 712 N N . THR A 1 89 ? -18.881 -19.817 28.064 1.00 85.88 89 THR A N 1
ATOM 713 C CA . THR A 1 89 ? -18.704 -19.869 29.528 1.00 85.88 89 THR A CA 1
ATOM 714 C C . THR A 1 89 ? -20.050 -19.944 30.248 1.00 85.88 89 THR A C 1
ATOM 716 O O . THR A 1 89 ? -20.229 -20.742 31.167 1.00 85.88 89 THR A O 1
ATOM 719 N N . THR A 1 90 ? -21.023 -19.146 29.805 1.00 86.81 90 THR A N 1
ATOM 720 C CA . THR A 1 90 ? -22.384 -19.143 30.356 1.00 86.81 90 THR A CA 1
ATOM 721 C C . THR A 1 90 ? -23.097 -20.460 30.050 1.00 86.81 90 THR A C 1
ATOM 723 O O . THR A 1 90 ? -23.843 -20.969 30.883 1.00 86.81 90 THR A O 1
ATOM 726 N N . PHE A 1 91 ? -22.864 -21.047 28.876 1.00 92.25 91 PHE A N 1
ATOM 727 C CA . PHE A 1 91 ? -23.388 -22.357 28.508 1.00 92.25 91 PHE A CA 1
ATOM 728 C C . PHE A 1 91 ? -22.842 -23.460 29.425 1.00 92.25 91 PHE A C 1
ATOM 730 O O . PHE A 1 91 ? -23.637 -24.236 29.958 1.00 92.25 91 PHE A O 1
ATOM 737 N N . TYR A 1 92 ? -21.532 -23.475 29.699 1.00 76.75 92 TYR A N 1
ATOM 738 C CA . TYR A 1 92 ? -20.931 -24.424 30.646 1.00 76.75 92 TYR A CA 1
ATOM 739 C C . TYR A 1 92 ? -21.484 -24.269 32.066 1.00 76.75 92 TYR A C 1
ATOM 741 O O . TYR A 1 92 ? -21.789 -25.270 32.717 1.00 76.75 92 TYR A O 1
ATOM 749 N N . ASP A 1 93 ? -21.682 -23.034 32.532 1.00 87.50 93 ASP A N 1
ATOM 750 C CA . ASP A 1 93 ? -22.286 -22.770 33.842 1.00 87.50 93 ASP A CA 1
ATOM 751 C C . ASP A 1 93 ? -23.726 -23.310 33.927 1.00 87.50 93 ASP A C 1
ATOM 753 O O . ASP A 1 93 ? -24.099 -23.984 34.890 1.00 87.50 93 ASP A O 1
ATOM 757 N N . ARG A 1 94 ? -24.531 -23.123 32.871 1.00 84.69 94 ARG A N 1
ATOM 758 C CA . ARG A 1 94 ? -25.891 -23.683 32.814 1.00 84.69 94 ARG A CA 1
ATOM 759 C C . ARG A 1 94 ? -25.914 -25.208 32.779 1.00 84.69 94 ARG A C 1
ATOM 761 O O . ARG A 1 94 ? -26.795 -25.801 33.401 1.00 84.69 94 ARG A O 1
ATOM 768 N N . GLN A 1 95 ? -24.980 -25.844 32.073 1.00 81.06 95 GLN A N 1
ATOM 769 C CA . GLN A 1 95 ? -24.867 -27.306 32.055 1.00 81.06 95 GLN A CA 1
ATOM 770 C C . GLN A 1 95 ? -24.489 -27.861 33.430 1.00 81.06 95 GLN A C 1
ATOM 772 O O . GLN A 1 95 ? -25.081 -28.840 33.877 1.00 81.06 95 GLN A O 1
ATOM 777 N N . TRP A 1 96 ? -23.557 -27.208 34.125 1.00 80.44 96 TRP A N 1
ATOM 778 C CA . TRP A 1 96 ? -23.193 -27.555 35.495 1.00 80.44 96 TRP A CA 1
ATOM 779 C C . TRP A 1 96 ? -24.384 -27.426 36.450 1.00 80.44 96 TRP A C 1
ATOM 781 O O . TRP A 1 96 ? -24.698 -28.358 37.183 1.00 80.44 96 TRP A O 1
ATOM 791 N N . GLN A 1 97 ? -25.118 -26.314 36.408 1.00 79.56 97 GLN A N 1
ATOM 792 C CA . GLN A 1 97 ? -26.314 -26.144 37.241 1.00 79.56 97 GLN A CA 1
ATOM 793 C C . GLN A 1 97 ? -27.385 -27.208 36.955 1.00 79.56 97 GLN A C 1
ATOM 795 O O . GLN A 1 97 ? -28.061 -27.654 37.880 1.00 79.56 97 GLN A O 1
ATOM 800 N N . ALA A 1 98 ? -27.523 -27.654 35.701 1.00 77.75 98 ALA A N 1
ATOM 801 C CA . ALA A 1 98 ? -28.463 -28.710 35.333 1.00 77.75 98 ALA A CA 1
ATOM 802 C C . ALA A 1 98 ? -28.115 -30.063 35.979 1.00 77.75 98 ALA A C 1
ATOM 804 O O . ALA A 1 98 ? -29.022 -30.728 36.471 1.00 77.75 98 ALA A O 1
ATOM 805 N N . THR A 1 99 ? -26.828 -30.434 36.077 1.00 76.25 99 THR A N 1
ATOM 806 C CA . THR A 1 99 ? -26.423 -31.713 36.701 1.00 76.25 99 THR A CA 1
ATOM 807 C C . THR A 1 99 ? -26.756 -31.806 38.189 1.00 76.25 99 THR A C 1
ATOM 809 O O . THR A 1 99 ? -26.909 -32.903 38.711 1.00 76.25 99 THR A O 1
ATOM 812 N N . TRP A 1 100 ? -26.903 -30.669 38.873 1.00 69.00 100 TRP A N 1
ATOM 813 C CA . TRP A 1 100 ? -27.238 -30.623 40.301 1.00 69.00 100 TRP A CA 1
ATOM 814 C C . TRP A 1 100 ? -28.737 -30.410 40.570 1.00 69.00 100 TRP A C 1
ATOM 816 O O . TRP A 1 100 ? -29.170 -30.485 41.718 1.00 69.00 100 TRP A O 1
ATOM 826 N N . GLN A 1 101 ? -29.553 -30.145 39.540 1.00 61.50 101 GLN A N 1
ATOM 827 C CA . GLN A 1 101 ? -31.004 -29.936 39.688 1.00 61.50 101 GLN A CA 1
ATOM 828 C C . GLN A 1 101 ? -31.822 -31.236 39.584 1.00 61.50 101 GLN A C 1
ATOM 830 O O . GLN A 1 101 ? -32.997 -31.224 39.959 1.00 61.50 101 GLN A O 1
ATOM 835 N N . ASP A 1 102 ? -31.215 -32.347 39.151 1.00 57.91 102 ASP A N 1
ATOM 836 C CA . ASP A 1 102 ? -31.863 -33.666 39.054 1.00 57.91 102 ASP A CA 1
ATOM 837 C C . ASP A 1 102 ? -32.060 -34.368 40.417 1.00 57.91 102 ASP A C 1
ATOM 839 O O . ASP A 1 102 ? -32.745 -35.386 40.499 1.00 57.91 102 ASP A O 1
ATOM 843 N N . GLU A 1 103 ? -31.550 -33.801 41.517 1.00 54.62 103 GLU A N 1
ATOM 844 C CA . GLU A 1 103 ? -31.682 -34.359 42.874 1.00 54.62 103 GLU A CA 1
ATOM 845 C C . GLU A 1 103 ? -32.633 -33.571 43.791 1.00 54.62 103 GLU A C 1
ATOM 847 O O . GLU A 1 103 ? -32.453 -33.543 45.007 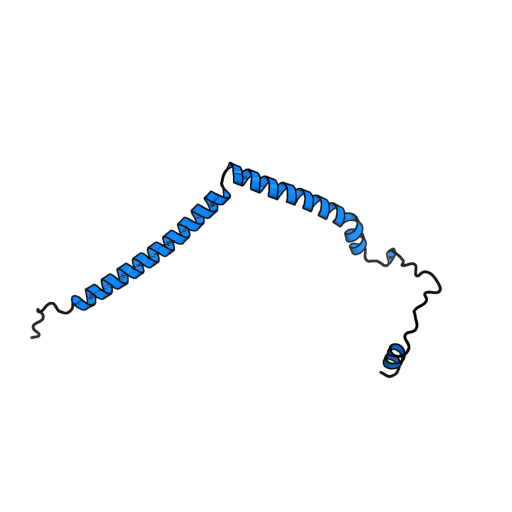1.00 54.62 103 GLU A O 1
ATOM 852 N N . LYS A 1 104 ? -33.697 -32.940 43.272 1.00 51.78 104 LYS A N 1
ATOM 853 C CA . LYS A 1 104 ? -34.803 -32.528 44.162 1.00 51.78 104 LYS A CA 1
ATOM 854 C C . LYS A 1 104 ? -35.573 -33.783 44.610 1.00 51.78 104 LYS A C 1
ATOM 856 O O . LYS A 1 104 ? -36.230 -34.411 43.775 1.00 51.78 104 LYS A O 1
ATOM 861 N N . PRO A 1 105 ? -35.542 -34.164 45.904 1.00 46.75 105 PRO A N 1
ATOM 862 C CA . PRO A 1 105 ? -36.204 -35.368 46.388 1.00 46.75 105 PRO A CA 1
ATOM 863 C C . PRO A 1 105 ? -37.715 -35.118 46.434 1.00 46.75 105 PRO A C 1
ATOM 865 O O . PRO A 1 105 ? -38.236 -34.516 47.368 1.00 46.75 105 PRO A O 1
ATOM 868 N N . GLY A 1 106 ? -38.423 -35.534 45.385 1.00 54.66 106 GLY A N 1
ATOM 869 C CA . GLY A 1 106 ? -39.865 -35.302 45.293 1.00 54.66 106 GLY A CA 1
ATOM 870 C C . GLY A 1 106 ? -40.613 -36.065 44.205 1.00 54.66 106 GLY A C 1
ATOM 871 O O . GLY A 1 106 ? -41.777 -35.761 43.978 1.00 54.66 106 GLY A O 1
ATOM 872 N N . SER A 1 107 ? -40.002 -37.053 43.542 1.00 44.88 107 SER A N 1
ATOM 873 C CA . SER A 1 107 ? -40.738 -37.968 42.660 1.00 44.88 107 SER A CA 1
ATOM 874 C C . SER A 1 107 ? -40.837 -39.345 43.309 1.00 44.88 107 SER A C 1
ATOM 876 O O . SER A 1 107 ? -40.046 -40.254 43.059 1.00 44.88 107 SER A O 1
ATOM 878 N N . SER A 1 108 ? -41.813 -39.462 44.211 1.00 46.41 108 SER A N 1
ATOM 879 C CA . SER A 1 108 ? -42.388 -40.742 44.608 1.00 46.41 108 SER A CA 1
ATOM 880 C C . SER A 1 108 ? -43.033 -41.353 43.361 1.00 46.41 108 SER A C 1
ATOM 882 O O . SER A 1 108 ? -44.039 -40.852 42.862 1.00 46.41 108 SER A O 1
ATOM 884 N N . LYS A 1 109 ? -42.399 -42.395 42.814 1.00 44.41 109 LYS A N 1
ATOM 885 C CA . LYS A 1 109 ? -43.015 -43.279 41.823 1.00 44.41 109 LYS A CA 1
ATOM 886 C C . LYS A 1 109 ? -44.085 -44.107 42.538 1.00 44.41 109 LYS A C 1
ATOM 888 O O . LYS A 1 109 ? -43.734 -44.968 43.344 1.00 44.41 109 LYS A O 1
ATOM 893 N N . ASN A 1 110 ? -45.349 -43.812 42.244 1.00 37.28 110 ASN A N 1
ATOM 894 C CA . ASN A 1 110 ? -46.424 -44.806 42.242 1.00 37.28 110 ASN A CA 1
ATOM 895 C C . ASN A 1 110 ? -46.379 -45.587 40.927 1.00 37.28 110 ASN A C 1
ATOM 897 O O . ASN A 1 110 ? -45.977 -44.975 39.908 1.00 37.28 110 ASN A O 1
#

Foldseek 3Di:
DVVVVVCVVPPDDPDPVDDPDDPPVVDPVVVVCCVPPVVVVVVVVVVVVVVVVVVVVVCCVVVVVVVVVCVVVVVVVVVVVVVVVVVVVVVVVVVVVVVVVVPPPDDDDD

Organism: Quercus suber (NCBI:txid58331)